Protein AF-A0AA41DK46-F1 (afdb_monomer)

Mean predicted aligned error: 4.2 Å

Foldseek 3Di:
DWWWKWKAWPVRDIDIWTFPFWDADPVGDTFKGWIFDDPVNVVVLVVVCVVVVHNQNGQWIWMWTDDPNDIWIFTWGWDPNVDRIIIIGGPDTDDD

Structure (mmCIF, N/CA/C/O backbone):
data_AF-A0AA41DK46-F1
#
_entry.id   AF-A0AA41DK46-F1
#
loop_
_atom_site.group_PDB
_atom_site.id
_atom_site.type_symbol
_atom_site.label_atom_id
_atom_site.label_alt_id
_a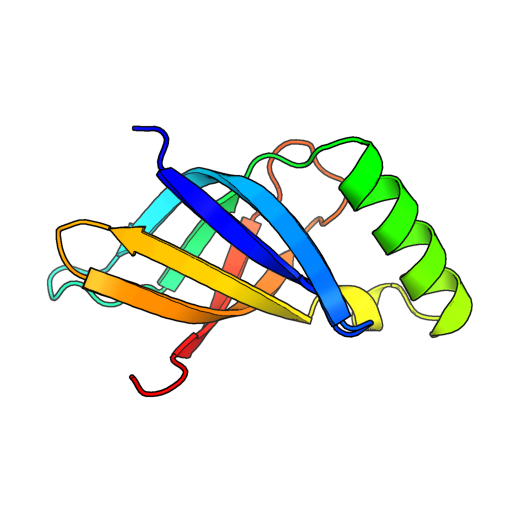tom_site.label_comp_id
_atom_site.label_asym_id
_atom_site.label_entity_id
_atom_site.label_seq_id
_atom_site.pdbx_PDB_ins_code
_atom_site.Cartn_x
_atom_site.Cartn_y
_atom_site.Cartn_z
_atom_site.occupancy
_atom_site.B_iso_or_equiv
_atom_site.auth_seq_id
_atom_site.auth_comp_id
_atom_site.auth_asym_id
_atom_site.auth_atom_id
_atom_site.pdbx_PDB_model_num
ATOM 1 N N . MET A 1 1 ? 14.642 8.593 -8.175 1.00 57.56 1 MET A N 1
ATOM 2 C CA . MET A 1 1 ? 13.579 8.439 -9.184 1.00 57.56 1 MET A CA 1
ATOM 3 C C . MET A 1 1 ? 12.296 8.370 -8.404 1.00 57.56 1 MET A C 1
ATOM 5 O O . MET A 1 1 ? 12.222 7.535 -7.514 1.00 57.56 1 MET A O 1
ATOM 9 N N . ILE A 1 2 ? 11.390 9.292 -8.683 1.00 70.12 2 ILE A N 1
ATOM 10 C CA . ILE A 1 2 ? 10.058 9.328 -8.098 1.00 70.12 2 ILE A CA 1
ATOM 11 C C . ILE A 1 2 ? 9.170 8.461 -8.991 1.00 70.12 2 ILE A C 1
ATOM 13 O O . ILE A 1 2 ? 9.259 8.582 -10.214 1.00 70.12 2 ILE A O 1
ATOM 17 N N . ILE A 1 3 ? 8.419 7.536 -8.400 1.00 85.56 3 ILE A N 1
ATOM 18 C CA . ILE A 1 3 ? 7.441 6.707 -9.111 1.00 85.56 3 ILE A CA 1
ATOM 19 C C . ILE A 1 3 ? 6.099 6.949 -8.436 1.00 85.56 3 ILE A C 1
ATOM 21 O O . ILE A 1 3 ? 5.986 6.751 -7.228 1.00 85.56 3 ILE A O 1
ATOM 25 N N . ASP A 1 4 ? 5.103 7.367 -9.201 1.00 90.62 4 ASP A N 1
ATOM 26 C CA . ASP A 1 4 ? 3.752 7.522 -8.678 1.00 90.62 4 ASP A CA 1
ATOM 27 C C . ASP A 1 4 ? 3.094 6.142 -8.567 1.00 90.62 4 ASP A C 1
ATOM 29 O O . ASP A 1 4 ? 3.228 5.289 -9.451 1.00 90.62 4 ASP A O 1
ATOM 33 N N . GLY A 1 5 ? 2.419 5.904 -7.449 1.00 92.25 5 GLY A N 1
ATOM 34 C CA . GLY A 1 5 ? 1.665 4.687 -7.193 1.00 92.25 5 GLY A CA 1
ATOM 35 C C . GLY A 1 5 ? 0.333 4.983 -6.524 1.00 92.25 5 GLY A C 1
ATOM 36 O O . GLY A 1 5 ? 0.088 6.085 -6.048 1.00 92.25 5 GLY A O 1
ATOM 37 N N . GLU A 1 6 ? -0.526 3.978 -6.447 1.00 95.31 6 GLU A N 1
ATOM 38 C CA . GLU A 1 6 ? -1.798 4.033 -5.739 1.00 95.31 6 GLU A CA 1
ATOM 39 C C . GLU A 1 6 ? -1.784 3.022 -4.593 1.00 95.31 6 GLU A C 1
ATOM 41 O O . GLU A 1 6 ? -1.616 1.827 -4.826 1.00 95.31 6 GLU A O 1
ATOM 46 N N . ILE A 1 7 ? -1.989 3.479 -3.358 1.00 94.44 7 ILE A N 1
ATOM 47 C CA . ILE A 1 7 ? -2.264 2.606 -2.216 1.00 94.44 7 ILE A CA 1
ATOM 48 C C . ILE A 1 7 ? -3.769 2.528 -1.998 1.00 94.44 7 ILE A C 1
ATOM 50 O O . ILE A 1 7 ? -4.451 3.542 -1.876 1.00 94.44 7 ILE A O 1
ATOM 54 N N . THR A 1 8 ? -4.278 1.305 -1.894 1.00 94.69 8 THR A N 1
ATOM 55 C CA . THR A 1 8 ? -5.644 1.014 -1.459 1.00 94.69 8 THR A CA 1
ATOM 56 C C . THR A 1 8 ? -5.614 0.431 -0.045 1.00 94.69 8 THR A C 1
ATOM 58 O O . THR A 1 8 ? -4.996 -0.614 0.192 1.00 94.69 8 THR A O 1
ATOM 61 N N . LEU A 1 9 ? -6.289 1.108 0.886 1.00 92.25 9 LEU A N 1
ATOM 62 C CA . LEU A 1 9 ? -6.477 0.686 2.275 1.00 92.25 9 LEU A CA 1
ATOM 63 C C . LEU A 1 9 ? -7.505 -0.451 2.379 1.00 92.25 9 LEU A C 1
ATOM 65 O O . LEU A 1 9 ? -8.333 -0.635 1.487 1.00 92.25 9 LEU A O 1
ATOM 69 N N . LYS A 1 10 ? -7.525 -1.186 3.500 1.00 87.56 10 LYS A N 1
ATOM 70 C CA . LYS A 1 10 ? -8.551 -2.227 3.747 1.00 87.56 10 LYS A CA 1
ATOM 71 C C . LYS A 1 10 ? -9.979 -1.691 3.784 1.00 87.56 10 LYS A C 1
ATOM 73 O O . LYS A 1 10 ? -10.907 -2.411 3.432 1.00 87.56 10 LYS A O 1
ATOM 78 N N . SER A 1 11 ? -10.144 -0.444 4.203 1.00 86.94 11 SER A N 1
ATOM 79 C CA . SER A 1 11 ? -11.401 0.306 4.169 1.00 86.94 11 SER A CA 1
ATOM 80 C C . SER A 1 11 ? -11.890 0.608 2.745 1.00 86.94 11 SER A C 1
ATOM 82 O O . SER A 1 11 ? -13.034 1.013 2.567 1.00 86.94 11 SER A O 1
ATOM 84 N N . GLY A 1 12 ? -11.049 0.396 1.725 1.00 89.62 12 GLY A N 1
ATOM 85 C CA . GLY A 1 12 ? -11.353 0.653 0.318 1.00 89.62 12 GLY A CA 1
ATOM 86 C C . GLY A 1 12 ? -10.969 2.055 -0.160 1.00 89.62 12 GLY A C 1
ATOM 87 O O . GLY A 1 12 ? -11.073 2.327 -1.355 1.00 89.62 12 GLY A O 1
ATOM 88 N N . PHE A 1 13 ? -10.494 2.934 0.730 1.00 91.00 13 PHE A N 1
ATOM 89 C CA . PHE A 1 13 ? -9.973 4.242 0.332 1.00 91.00 13 PHE A CA 1
ATOM 90 C C . PHE A 1 13 ? -8.689 4.103 -0.486 1.00 91.00 13 PHE A C 1
ATOM 92 O O . PHE A 1 13 ? -7.853 3.235 -0.220 1.00 91.00 13 PHE A O 1
ATOM 99 N N . ARG A 1 14 ? -8.543 4.980 -1.480 1.00 94.12 14 ARG A N 1
ATOM 100 C CA . ARG A 1 14 ? -7.445 4.979 -2.448 1.00 94.12 14 ARG A CA 1
ATOM 101 C C . ARG A 1 14 ? -6.693 6.295 -2.395 1.00 94.12 14 ARG A C 1
ATOM 103 O O . ARG A 1 14 ? -7.319 7.352 -2.389 1.00 94.12 14 ARG A O 1
ATOM 110 N N . TYR A 1 15 ? -5.369 6.214 -2.404 1.00 92.81 15 TYR A N 1
ATOM 111 C CA . TYR A 1 15 ? -4.481 7.365 -2.308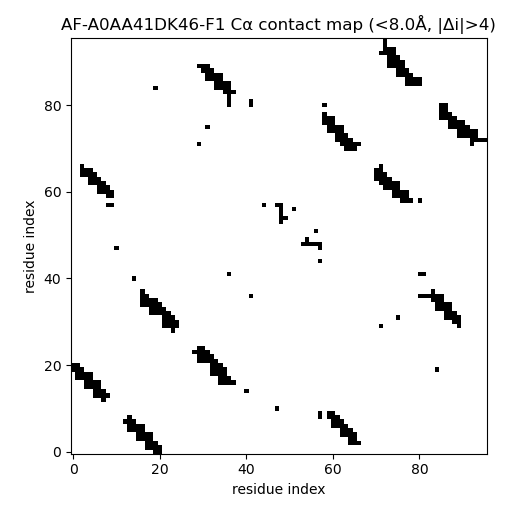 1.00 92.81 15 TYR A CA 1
ATOM 112 C C . TYR A 1 15 ? -3.353 7.254 -3.314 1.00 92.81 15 TYR A C 1
ATOM 114 O O . TYR A 1 15 ? -2.714 6.210 -3.423 1.00 92.81 15 TYR A O 1
ATOM 122 N N . GLN A 1 16 ? -3.094 8.353 -4.013 1.00 92.50 16 GLN A N 1
ATOM 123 C CA . GLN A 1 16 ? -1.872 8.497 -4.790 1.00 92.50 16 GLN A CA 1
ATOM 124 C C . GLN A 1 16 ? -0.706 8.709 -3.825 1.00 92.50 16 GLN A C 1
ATOM 126 O O . GLN A 1 16 ? -0.820 9.487 -2.880 1.00 92.50 16 GLN A O 1
ATOM 131 N N . VAL A 1 17 ? 0.390 7.991 -4.041 1.00 91.94 17 VAL A N 1
ATOM 132 C CA . VAL A 1 17 ? 1.587 8.046 -3.204 1.00 91.94 17 VAL A CA 1
ATOM 133 C C . VAL A 1 17 ? 2.841 8.126 -4.052 1.00 91.94 17 VAL A C 1
ATOM 135 O O . VAL A 1 17 ? 2.932 7.560 -5.141 1.00 91.94 17 VAL A O 1
ATOM 138 N N . GLU A 1 18 ? 3.849 8.786 -3.498 1.00 93.25 18 GLU A N 1
ATOM 139 C CA . GLU A 1 18 ? 5.149 8.934 -4.131 1.00 93.25 18 GLU A CA 1
ATOM 140 C C . GLU A 1 18 ? 6.108 7.843 -3.634 1.00 93.25 18 GLU A C 1
ATOM 142 O O . GLU A 1 18 ? 6.519 7.836 -2.473 1.00 93.25 18 GLU A O 1
ATOM 147 N N . LEU A 1 19 ? 6.512 6.905 -4.488 1.00 92.94 19 LEU A N 1
ATOM 148 C CA . LEU A 1 19 ? 7.513 5.898 -4.136 1.00 92.94 19 LEU A CA 1
ATOM 149 C C . LEU A 1 19 ? 8.917 6.510 -4.163 1.00 92.94 19 LEU A C 1
ATOM 151 O O . LEU A 1 19 ? 9.491 6.789 -5.215 1.00 92.94 19 LEU A O 1
ATOM 155 N N . HIS A 1 20 ? 9.509 6.632 -2.978 1.00 91.62 20 HIS A N 1
ATOM 156 C CA . HIS A 1 20 ? 10.882 7.097 -2.781 1.00 91.62 20 HIS A CA 1
ATOM 157 C C . HIS A 1 20 ? 11.927 6.033 -3.123 1.00 91.62 20 HIS A C 1
ATOM 159 O O . HIS A 1 20 ? 13.046 6.341 -3.541 1.00 91.62 20 HIS A O 1
ATOM 165 N N . SER A 1 21 ? 11.601 4.763 -2.887 1.00 91.81 21 SER A N 1
ATOM 166 C CA . SER A 1 21 ? 12.491 3.655 -3.220 1.00 91.81 21 SER A CA 1
ATOM 167 C C . SER A 1 21 ? 11.707 2.386 -3.493 1.00 91.81 21 SER A C 1
ATOM 169 O O . SER A 1 21 ? 10.713 2.109 -2.826 1.00 91.81 21 SER A O 1
ATOM 171 N N . VAL A 1 22 ? 12.213 1.591 -4.428 1.00 92.00 22 VAL A N 1
ATOM 172 C CA . VAL A 1 22 ? 11.680 0.280 -4.790 1.00 92.00 22 VAL A CA 1
ATOM 173 C C . VAL A 1 22 ? 12.824 -0.725 -4.695 1.00 92.00 22 VAL A C 1
ATOM 175 O O . VAL A 1 22 ? 13.928 -0.468 -5.176 1.00 92.00 22 VAL A O 1
ATOM 178 N N . ARG A 1 23 ? 12.584 -1.853 -4.028 1.00 92.56 23 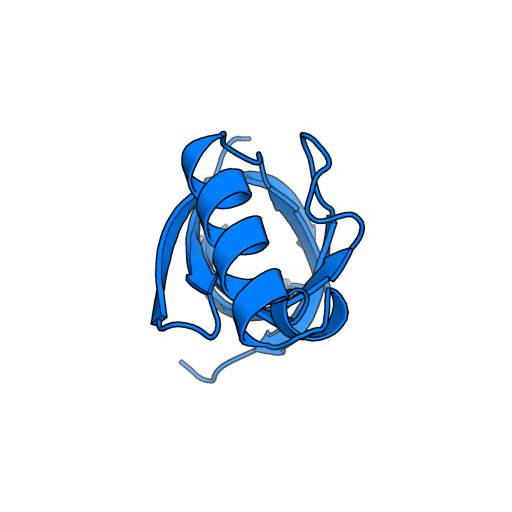ARG A N 1
ATOM 179 C CA . ARG A 1 23 ? 13.547 -2.944 -3.864 1.00 92.56 23 ARG A CA 1
ATOM 180 C C . ARG A 1 23 ? 13.143 -4.088 -4.777 1.00 92.56 23 ARG A C 1
ATOM 182 O O . ARG A 1 23 ? 12.177 -4.791 -4.484 1.00 92.56 23 ARG A O 1
ATOM 189 N N . THR A 1 24 ? 13.903 -4.272 -5.850 1.00 90.19 24 THR A N 1
ATOM 190 C CA . THR A 1 24 ? 13.766 -5.416 -6.755 1.00 90.19 24 THR A CA 1
ATOM 191 C C . THR A 1 24 ? 14.982 -6.330 -6.666 1.00 90.19 24 THR A C 1
ATOM 193 O O . THR A 1 24 ? 16.084 -5.865 -6.371 1.00 90.19 24 THR A O 1
ATOM 196 N N . ASP A 1 25 ? 14.803 -7.619 -6.943 1.00 88.00 25 ASP A N 1
ATOM 197 C CA . ASP A 1 25 ? 15.931 -8.533 -7.152 1.00 88.00 25 ASP A CA 1
ATOM 198 C C . ASP A 1 25 ? 16.513 -8.417 -8.578 1.00 88.00 25 ASP A C 1
ATOM 200 O O . ASP A 1 25 ? 16.079 -7.593 -9.390 1.00 88.00 25 ASP A O 1
ATOM 204 N N . SER A 1 26 ? 17.538 -9.221 -8.878 1.00 84.06 26 SER A N 1
ATOM 205 C CA . SER A 1 26 ? 18.240 -9.224 -10.170 1.00 84.06 26 SER A CA 1
ATOM 206 C C . SER A 1 26 ? 17.390 -9.705 -11.347 1.00 84.06 26 SER A C 1
ATOM 208 O O . SER A 1 26 ? 17.763 -9.451 -12.491 1.00 84.06 26 SER A O 1
ATOM 210 N N . ILE A 1 27 ? 16.269 -10.378 -11.081 1.00 84.75 27 ILE A N 1
ATOM 211 C CA . ILE A 1 27 ? 15.332 -10.881 -12.093 1.00 84.75 27 ILE A CA 1
ATOM 212 C C . ILE A 1 27 ? 14.059 -10.026 -12.186 1.00 84.75 27 ILE A C 1
ATOM 214 O O . ILE A 1 27 ? 13.206 -10.300 -13.023 1.00 84.75 27 ILE A O 1
ATOM 218 N N . GLY A 1 28 ? 13.963 -8.952 -11.393 1.00 81.56 28 GLY A N 1
ATOM 219 C CA . GLY A 1 28 ? 12.915 -7.938 -11.493 1.00 81.56 28 GLY A CA 1
ATOM 220 C C . GLY A 1 28 ? 11.722 -8.131 -10.557 1.00 81.56 28 GLY A C 1
ATOM 221 O O . GLY A 1 28 ? 10.771 -7.359 -10.660 1.00 81.56 28 GLY A O 1
ATOM 222 N N . ASN A 1 29 ? 11.756 -9.088 -9.623 1.00 86.19 29 ASN A N 1
ATOM 223 C CA . ASN A 1 29 ? 10.657 -9.246 -8.669 1.00 86.19 29 ASN A CA 1
ATOM 224 C C . ASN A 1 29 ? 10.692 -8.149 -7.611 1.00 86.19 29 ASN A C 1
ATOM 226 O O . ASN A 1 29 ? 11.755 -7.806 -7.086 1.00 86.19 29 ASN A O 1
ATOM 230 N N . LEU A 1 30 ? 9.514 -7.650 -7.250 1.00 89.31 30 LEU A N 1
ATOM 231 C CA . LEU A 1 30 ? 9.340 -6.657 -6.204 1.00 89.31 30 LEU A CA 1
ATOM 232 C C . LEU A 1 30 ? 9.349 -7.305 -4.813 1.00 89.31 30 LEU A C 1
ATOM 234 O O . LEU A 1 30 ? 8.554 -8.195 -4.530 1.00 89.31 30 LEU A O 1
ATOM 238 N N . HIS A 1 31 ? 10.201 -6.800 -3.919 1.00 92.56 31 HIS A N 1
ATOM 239 C CA . HIS A 1 31 ? 10.286 -7.251 -2.522 1.00 92.56 31 HIS A CA 1
ATOM 240 C C . HIS A 1 31 ? 9.771 -6.210 -1.526 1.00 92.56 31 HIS A C 1
ATOM 242 O O . HIS A 1 31 ? 9.391 -6.545 -0.403 1.00 92.56 31 HIS A O 1
ATOM 248 N N . GLY A 1 32 ? 9.755 -4.935 -1.910 1.00 94.19 32 GLY A N 1
ATOM 249 C CA . GLY A 1 32 ? 9.294 -3.863 -1.041 1.00 94.19 32 GLY A CA 1
ATOM 250 C C . GLY A 1 32 ? 9.781 -2.495 -1.481 1.00 94.19 32 GLY A C 1
ATOM 251 O O . GLY A 1 32 ? 10.267 -2.318 -2.596 1.00 94.19 32 GLY A O 1
ATOM 252 N N . GLY A 1 33 ? 9.707 -1.530 -0.577 1.00 94.56 33 GLY A N 1
ATOM 253 C CA . GLY A 1 33 ? 10.095 -0.164 -0.881 1.00 94.56 33 GLY A CA 1
ATOM 254 C C . GLY A 1 33 ? 9.790 0.801 0.249 1.00 94.56 33 GLY A C 1
ATOM 255 O O . GLY A 1 33 ? 9.581 0.398 1.395 1.00 94.56 33 GLY A O 1
ATOM 256 N N . LYS A 1 34 ? 9.794 2.084 -0.091 1.00 95.12 34 LYS A N 1
ATOM 257 C CA . LYS A 1 34 ? 9.323 3.173 0.762 1.00 95.12 34 LYS A CA 1
ATOM 258 C C . LYS A 1 34 ? 8.491 4.121 -0.078 1.00 95.12 34 LYS A C 1
ATOM 260 O O . LYS A 1 34 ? 8.895 4.423 -1.201 1.00 95.12 34 LYS A O 1
ATOM 265 N N . PHE A 1 35 ? 7.393 4.597 0.482 1.00 93.69 35 PHE A N 1
ATOM 266 C CA . PHE A 1 35 ? 6.566 5.636 -0.120 1.00 93.69 35 PHE A CA 1
ATOM 267 C C . PHE A 1 35 ? 6.494 6.837 0.813 1.00 93.69 35 PHE A C 1
ATOM 269 O O . PHE A 1 35 ? 6.763 6.702 2.004 1.00 93.69 35 PHE A O 1
ATOM 276 N N . LYS A 1 36 ? 6.200 8.005 0.256 1.00 92.25 36 LYS A N 1
ATOM 277 C CA . LYS A 1 36 ? 5.941 9.224 1.003 1.00 92.25 36 LYS A CA 1
ATOM 278 C C . LYS A 1 36 ? 4.545 9.164 1.592 1.00 92.25 36 LYS A C 1
ATOM 280 O O . LYS A 1 36 ? 3.591 8.787 0.917 1.00 92.25 36 LYS A O 1
ATOM 285 N N . ASN A 1 37 ? 4.469 9.525 2.855 1.00 85.81 37 ASN A N 1
ATOM 286 C CA . ASN A 1 37 ? 3.243 9.539 3.608 1.00 85.81 37 ASN A CA 1
ATOM 287 C C . ASN A 1 37 ? 2.694 10.960 3.708 1.00 85.81 37 ASN A C 1
ATOM 289 O O . ASN A 1 37 ? 3.369 11.850 4.226 1.00 85.81 37 ASN A O 1
ATOM 293 N N . ASP A 1 38 ? 1.470 11.152 3.235 1.00 85.50 38 ASP A N 1
ATOM 294 C CA . ASP A 1 38 ? 0.823 12.458 3.207 1.00 85.50 38 ASP A CA 1
ATOM 295 C C . ASP A 1 38 ? -0.183 12.589 4.362 1.00 85.50 38 ASP A C 1
ATOM 2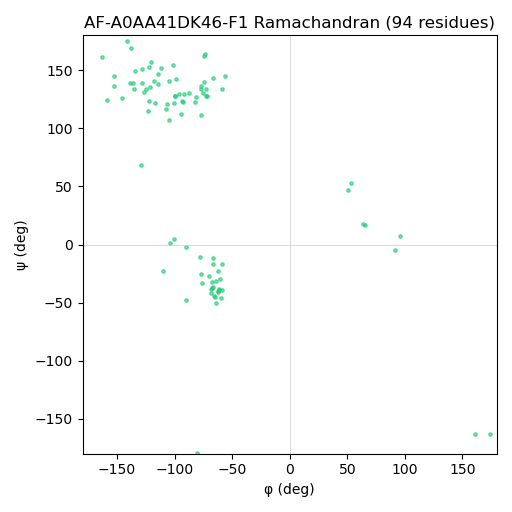97 O O . ASP A 1 38 ? -0.722 11.601 4.864 1.00 85.50 38 ASP A O 1
ATOM 301 N N . THR A 1 39 ? -0.463 13.821 4.793 1.00 83.75 39 THR A N 1
ATOM 302 C CA . THR A 1 39 ? -1.299 14.092 5.978 1.00 83.75 39 THR A CA 1
ATOM 303 C C . THR A 1 39 ? -2.709 13.504 5.867 1.00 83.75 39 THR A C 1
ATOM 305 O O . THR A 1 39 ? -3.218 12.951 6.841 1.00 83.75 39 THR A O 1
ATOM 308 N N . ASP A 1 40 ? -3.322 13.554 4.682 1.00 86.50 40 ASP A N 1
ATOM 309 C CA . ASP A 1 40 ? -4.669 13.010 4.459 1.00 86.50 40 ASP A CA 1
ATOM 310 C C . ASP A 1 40 ? -4.698 11.478 4.584 1.00 86.50 40 ASP A C 1
ATOM 312 O O . ASP A 1 40 ? -5.643 10.907 5.132 1.00 86.50 40 ASP A O 1
ATOM 316 N N . PHE A 1 41 ? -3.636 10.807 4.128 1.00 87.38 41 PHE A N 1
ATOM 317 C CA . PHE A 1 41 ? -3.474 9.362 4.275 1.00 87.38 41 PHE A CA 1
ATOM 318 C C . PHE A 1 41 ? -3.312 8.979 5.750 1.00 87.38 41 PHE A C 1
ATOM 320 O O . PHE A 1 41 ? -3.974 8.055 6.223 1.00 87.38 41 PHE A O 1
ATOM 327 N N . GLN A 1 42 ? -2.500 9.724 6.506 1.00 87.75 42 GLN A N 1
ATOM 328 C CA . GLN A 1 42 ? -2.331 9.506 7.947 1.00 87.75 42 GLN A CA 1
ATOM 329 C C . GLN A 1 42 ? -3.647 9.662 8.716 1.00 87.75 42 GLN A C 1
ATOM 331 O O . GLN A 1 42 ? -3.993 8.791 9.514 1.00 87.75 42 GLN A O 1
ATOM 336 N N . ALA A 1 43 ? -4.414 10.721 8.443 1.00 90.00 43 ALA A N 1
ATOM 337 C CA . ALA A 1 43 ? -5.692 10.964 9.111 1.00 90.00 43 ALA A CA 1
ATOM 338 C C . ALA A 1 43 ? -6.711 9.833 8.863 1.00 90.00 43 ALA A C 1
ATOM 340 O O . ALA A 1 43 ? -7.446 9.429 9.775 1.00 90.00 43 ALA A O 1
ATOM 341 N N . GLN A 1 44 ? -6.737 9.276 7.647 1.00 91.31 44 GLN A N 1
ATOM 342 C CA . GLN A 1 44 ? -7.595 8.131 7.345 1.00 91.31 44 GLN A CA 1
ATOM 343 C C . GLN A 1 44 ? -7.132 6.866 8.071 1.00 91.31 44 GLN A C 1
ATOM 345 O O . GLN A 1 44 ? -7.957 6.147 8.631 1.00 91.31 44 GLN A O 1
ATOM 350 N N . LEU A 1 45 ? -5.824 6.612 8.128 1.00 90.50 45 LEU A N 1
ATOM 351 C CA . LEU A 1 45 ? -5.277 5.468 8.857 1.00 90.50 45 LEU A CA 1
ATOM 352 C C . LEU A 1 45 ? -5.592 5.504 10.350 1.00 90.50 45 LEU A C 1
ATOM 354 O O . LEU A 1 45 ? -5.892 4.467 10.938 1.00 90.50 45 LEU A O 1
ATOM 358 N N . GLU A 1 46 ? -5.541 6.683 10.967 1.00 90.62 46 GLU A N 1
ATOM 359 C CA . GLU A 1 46 ? -5.951 6.861 12.361 1.00 90.62 46 GLU A CA 1
ATOM 360 C C . GLU A 1 46 ? -7.432 6.531 12.566 1.00 90.62 46 GLU A C 1
ATOM 362 O O . GLU A 1 46 ? -7.795 5.871 13.544 1.00 90.62 46 GLU A O 1
ATOM 367 N N . THR A 1 47 ? -8.283 6.938 11.621 1.00 91.12 47 THR A N 1
ATOM 368 C CA . THR A 1 47 ? -9.715 6.617 11.642 1.00 91.12 47 THR A CA 1
ATOM 369 C C . THR A 1 47 ? -9.942 5.113 11.507 1.00 91.12 47 THR A C 1
ATOM 371 O O . THR A 1 47 ? -10.596 4.522 12.364 1.00 91.12 47 THR A O 1
ATOM 374 N N . ASP A 1 48 ? -9.325 4.473 10.514 1.00 89.50 48 ASP A N 1
ATOM 375 C CA . ASP A 1 48 ? -9.455 3.035 10.267 1.00 89.50 48 ASP A CA 1
ATOM 376 C C . ASP A 1 48 ? -8.933 2.198 11.445 1.00 89.50 48 ASP A C 1
ATOM 378 O O . ASP A 1 48 ? -9.536 1.193 11.827 1.00 89.50 48 ASP A O 1
ATOM 382 N N . ALA A 1 49 ? -7.815 2.602 12.054 1.00 88.94 49 ALA A N 1
ATOM 383 C CA . ALA A 1 49 ? -7.244 1.901 13.199 1.00 88.94 49 ALA A CA 1
ATOM 384 C C . ALA A 1 49 ? -8.131 2.001 14.442 1.00 88.94 49 ALA A C 1
ATOM 386 O O . ALA A 1 49 ? -8.239 1.027 15.196 1.00 88.94 49 ALA A O 1
ATOM 387 N N . ARG A 1 50 ? -8.771 3.158 14.650 1.00 90.38 50 ARG A N 1
ATOM 388 C CA . ARG A 1 50 ? -9.759 3.357 15.713 1.00 90.38 50 ARG A CA 1
ATOM 389 C C . ARG A 1 50 ? -10.985 2.475 15.486 1.00 90.38 50 ARG A C 1
ATOM 391 O O . ARG A 1 50 ? -11.408 1.806 16.426 1.00 90.38 50 ARG A O 1
ATOM 398 N N . ASP A 1 51 ? -11.500 2.427 14.262 1.00 89.81 51 ASP A N 1
ATOM 399 C CA . ASP A 1 51 ? -12.699 1.655 13.918 1.00 89.81 51 ASP A CA 1
ATOM 400 C C . ASP A 1 51 ? -12.448 0.140 13.995 1.00 89.81 51 ASP A C 1
ATOM 402 O O . ASP A 1 51 ? -13.283 -0.614 14.496 1.00 89.81 51 ASP A O 1
ATOM 406 N N . ALA A 1 52 ? -11.262 -0.314 13.584 1.00 86.31 52 ALA A N 1
ATOM 407 C CA . ALA A 1 52 ? -10.835 -1.707 13.714 1.00 86.31 52 ALA A CA 1
ATOM 408 C C . ALA A 1 52 ? -10.381 -2.085 15.139 1.00 86.31 52 ALA A C 1
ATOM 410 O O . ALA A 1 52 ? -10.131 -3.261 15.417 1.00 86.31 52 ALA A O 1
ATOM 411 N N . GLY A 1 53 ? -10.208 -1.106 16.034 1.00 86.44 53 GLY A N 1
ATOM 412 C CA . GLY A 1 53 ? -9.676 -1.305 17.385 1.00 86.44 53 GLY A CA 1
ATOM 413 C C . GLY A 1 53 ? -8.228 -1.813 17.424 1.00 86.44 53 GLY A C 1
ATOM 414 O O . GLY A 1 53 ? -7.792 -2.359 18.439 1.00 86.44 53 GLY A O 1
ATOM 415 N N . SER A 1 54 ? -7.474 -1.696 16.324 1.00 84.12 54 SER A N 1
ATOM 416 C CA . SER A 1 54 ? -6.105 -2.207 16.235 1.00 84.12 54 SER A CA 1
ATOM 417 C C . SER A 1 54 ? -5.279 -1.540 15.139 1.00 84.12 54 SER A C 1
ATOM 419 O O . SER A 1 54 ? -5.581 -1.653 13.954 1.00 84.12 54 SER A O 1
ATOM 421 N N . TRP A 1 55 ? -4.126 -0.984 15.518 1.00 80.94 55 TRP A N 1
ATOM 422 C CA . TRP A 1 55 ? -3.121 -0.468 14.579 1.00 80.94 55 TRP A CA 1
ATOM 423 C C . TRP A 1 55 ? -2.539 -1.539 13.651 1.00 80.94 55 TRP A C 1
ATOM 425 O O . TRP A 1 55 ? -2.043 -1.226 12.576 1.00 80.94 55 TRP A O 1
ATOM 435 N N . LYS A 1 56 ? -2.601 -2.819 14.034 1.00 82.19 56 LYS A N 1
ATOM 436 C CA . LYS A 1 56 ? -2.154 -3.912 13.159 1.00 82.19 56 LYS A CA 1
ATOM 437 C C . LYS A 1 56 ? -3.097 -4.111 11.976 1.00 82.19 56 LYS A C 1
ATOM 439 O O . LYS A 1 56 ? -2.658 -4.566 10.926 1.00 82.19 56 LYS A O 1
ATOM 444 N N . ALA A 1 57 ? -4.375 -3.757 12.130 1.00 79.50 57 ALA A N 1
ATOM 445 C CA . ALA A 1 57 ? -5.367 -3.941 11.079 1.00 79.50 57 ALA A CA 1
ATOM 446 C C . ALA A 1 57 ? -5.052 -3.097 9.836 1.00 79.50 57 ALA A C 1
ATOM 448 O O . ALA A 1 57 ? -5.318 -3.551 8.726 1.00 79.50 57 ALA A O 1
ATOM 449 N N . ILE A 1 58 ? -4.425 -1.931 10.023 1.00 87.25 58 ILE A N 1
ATOM 450 C CA . ILE A 1 58 ? -4.094 -0.980 8.955 1.00 87.25 58 ILE A CA 1
ATOM 451 C C . ILE A 1 58 ? -2.716 -1.212 8.315 1.00 87.25 58 ILE A C 1
ATOM 453 O O . ILE A 1 58 ? -2.347 -0.485 7.405 1.00 87.25 58 ILE A O 1
ATOM 457 N N . GLN A 1 59 ? -1.926 -2.189 8.778 1.00 92.19 59 GLN A N 1
ATOM 458 C CA . GLN A 1 59 ? -0.587 -2.437 8.219 1.00 92.19 59 GLN A CA 1
ATOM 459 C C . GLN A 1 59 ? -0.632 -3.174 6.882 1.00 92.19 59 GLN A C 1
ATOM 461 O O . GLN A 1 59 ? 0.301 -3.078 6.093 1.00 92.19 59 GLN A O 1
ATOM 466 N N . GLU A 1 60 ? -1.691 -3.933 6.629 1.00 93.75 60 GLU A N 1
ATOM 467 C CA . GLU A 1 60 ? -1.870 -4.665 5.380 1.00 93.75 60 GLU A CA 1
ATOM 468 C C . GLU A 1 60 ? -2.680 -3.821 4.400 1.00 93.75 60 GLU A C 1
ATOM 470 O O . GLU A 1 60 ? -3.800 -3.412 4.706 1.00 93.75 60 GLU A O 1
ATOM 475 N N . MET A 1 61 ? -2.118 -3.579 3.222 1.00 94.44 61 MET A N 1
ATOM 476 C CA . MET A 1 61 ? -2.700 -2.738 2.174 1.00 94.44 61 MET A CA 1
ATOM 477 C C . MET A 1 61 ? -2.429 -3.360 0.806 1.00 94.44 61 MET A C 1
ATOM 479 O O . MET A 1 61 ? -1.687 -4.336 0.703 1.00 94.44 61 MET A O 1
ATOM 483 N N . SER A 1 62 ? -2.973 -2.769 -0.254 1.00 95.19 62 SER A N 1
ATOM 484 C CA . SER A 1 62 ? -2.508 -3.039 -1.620 1.00 95.19 62 SER A CA 1
ATOM 485 C C . SER A 1 62 ? -1.879 -1.807 -2.238 1.00 95.19 62 SER A C 1
ATOM 487 O O . SER A 1 62 ? -2.319 -0.697 -1.955 1.00 95.19 62 SER A O 1
ATOM 489 N N . ILE A 1 63 ? -0.869 -2.008 -3.077 1.00 94.75 63 ILE A N 1
ATOM 490 C CA . ILE A 1 63 ? -0.219 -0.952 -3.845 1.00 94.75 63 ILE A CA 1
ATOM 491 C C . ILE A 1 63 ? -0.160 -1.331 -5.321 1.00 94.75 63 ILE A C 1
ATOM 493 O O . ILE A 1 63 ? 0.162 -2.473 -5.653 1.00 94.75 63 ILE A O 1
ATOM 497 N N . GLN A 1 64 ? -0.419 -0.353 -6.182 1.00 95.12 64 GLN A N 1
ATOM 498 C CA . GLN A 1 64 ? -0.279 -0.470 -7.624 1.00 95.12 64 GLN A CA 1
ATOM 499 C C . GLN A 1 64 ? 0.645 0.622 -8.169 1.00 95.12 64 GLN A C 1
ATOM 501 O O . GLN A 1 64 ? 0.498 1.780 -7.795 1.00 95.12 64 GLN A O 1
ATOM 506 N N . PHE A 1 65 ? 1.600 0.283 -9.036 1.00 94.00 65 PHE A N 1
ATOM 507 C CA . PHE A 1 65 ? 2.473 1.266 -9.695 1.00 94.00 65 PHE A CA 1
ATOM 508 C C . PHE A 1 65 ? 3.181 0.684 -10.922 1.00 94.00 65 PHE A C 1
ATOM 510 O O . PHE A 1 65 ? 3.345 -0.533 -11.038 1.00 94.00 65 PHE A O 1
ATOM 517 N N . ASP A 1 66 ? 3.672 1.561 -11.799 1.00 91.31 66 ASP A N 1
ATOM 518 C CA . ASP A 1 66 ? 4.464 1.179 -12.968 1.00 91.31 66 ASP A CA 1
ATOM 519 C C . ASP A 1 66 ? 5.966 1.372 -12.720 1.00 91.31 66 ASP A C 1
ATOM 521 O O . ASP A 1 66 ? 6.435 2.446 -12.343 1.00 91.31 66 ASP A O 1
ATOM 525 N N . TYR A 1 67 ? 6.765 0.333 -12.971 1.00 88.25 67 TYR A N 1
ATOM 526 C CA . TYR A 1 67 ? 8.219 0.400 -12.857 1.00 88.25 67 TYR A CA 1
ATOM 527 C C . TYR A 1 67 ? 8.920 -0.467 -13.905 1.00 88.25 67 TYR A C 1
ATOM 529 O O . TYR A 1 67 ? 8.680 -1.667 -14.021 1.00 88.25 67 TYR A O 1
ATOM 537 N N . ARG A 1 68 ? 9.838 0.147 -14.666 1.00 85.12 68 ARG A N 1
ATOM 538 C CA . ARG A 1 68 ? 10.626 -0.515 -15.729 1.00 85.12 68 ARG A CA 1
ATOM 539 C C . ARG A 1 68 ? 9.759 -1.305 -16.725 1.00 85.12 68 ARG A C 1
ATOM 541 O O . ARG A 1 68 ? 10.090 -2.436 -17.065 1.00 85.12 68 ARG A O 1
ATOM 548 N N . SER A 1 69 ? 8.672 -0.692 -17.196 1.00 85.19 69 SER A N 1
ATOM 549 C CA . SER A 1 69 ? 7.699 -1.292 -18.129 1.00 85.19 69 SER A CA 1
ATOM 550 C C . SER A 1 69 ? 6.904 -2.479 -17.567 1.00 85.19 69 SER A C 1
ATOM 552 O O . SER A 1 69 ? 6.308 -3.221 -18.340 1.00 85.19 69 SER A O 1
ATOM 554 N N . ASN A 1 70 ? 6.891 -2.661 -16.244 1.00 84.75 70 ASN A N 1
ATOM 555 C CA . ASN A 1 70 ? 6.031 -3.624 -15.562 1.00 84.75 70 ASN A CA 1
ATOM 556 C C . ASN A 1 70 ? 5.037 -2.876 -14.680 1.00 84.75 70 ASN A C 1
ATOM 558 O O . ASN A 1 70 ? 5.428 -1.944 -13.977 1.00 84.75 70 ASN A O 1
ATOM 562 N N . THR A 1 71 ? 3.790 -3.331 -14.679 1.00 91.00 71 THR A N 1
ATOM 563 C CA . THR A 1 71 ? 2.785 -2.907 -13.708 1.00 91.00 71 THR A CA 1
ATOM 564 C C . THR A 1 71 ? 2.814 -3.882 -12.542 1.00 91.00 71 THR A C 1
ATOM 566 O O . THR A 1 71 ? 2.655 -5.089 -12.724 1.00 91.00 71 THR A O 1
ATOM 569 N N . PHE A 1 72 ? 3.041 -3.362 -11.343 1.00 91.44 72 PHE A N 1
ATOM 570 C CA . PHE A 1 72 ? 2.961 -4.127 -10.108 1.00 91.44 72 PHE A CA 1
ATOM 571 C C . PHE A 1 72 ? 1.611 -3.854 -9.460 1.00 91.44 72 PHE A C 1
ATOM 573 O O . PHE A 1 72 ? 1.281 -2.695 -9.248 1.00 91.44 72 PHE A O 1
ATOM 580 N N . ASP A 1 73 ? 0.871 -4.906 -9.117 1.00 94.56 73 ASP A N 1
ATOM 581 C CA . ASP A 1 73 ? -0.271 -4.867 -8.200 1.00 94.56 73 ASP A CA 1
ATOM 582 C C . ASP A 1 73 ? 0.022 -5.871 -7.081 1.00 94.56 73 ASP A C 1
ATOM 584 O O . ASP A 1 73 ? 0.242 -7.058 -7.332 1.00 94.56 73 ASP A O 1
ATOM 588 N N . CYS A 1 74 ? 0.185 -5.389 -5.854 1.00 94.31 74 CYS A N 1
ATOM 589 C CA . CYS A 1 74 ? 0.734 -6.173 -4.754 1.00 94.31 74 CYS A CA 1
ATOM 590 C C . CYS A 1 74 ? -0.020 -5.932 -3.454 1.00 94.31 74 CYS A C 1
ATOM 592 O O . CYS A 1 74 ? -0.267 -4.791 -3.073 1.00 94.31 74 CYS A O 1
ATOM 594 N N . ASP A 1 75 ? -0.262 -7.005 -2.707 1.00 95.19 75 ASP A N 1
ATOM 595 C CA . ASP A 1 75 ? -0.537 -6.927 -1.27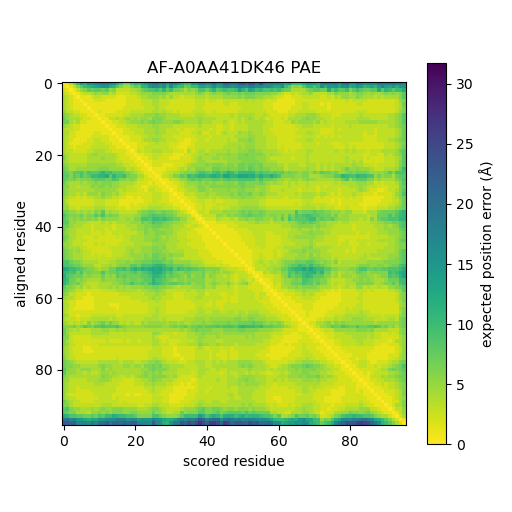8 1.00 95.19 75 ASP A CA 1
ATOM 596 C C . ASP A 1 75 ? 0.771 -6.647 -0.539 1.00 95.19 75 ASP A C 1
ATOM 598 O O . ASP A 1 75 ? 1.784 -7.327 -0.751 1.00 95.19 75 ASP A O 1
ATOM 602 N N . ILE A 1 76 ? 0.752 -5.658 0.345 1.00 95.50 76 ILE A N 1
ATOM 603 C CA . ILE A 1 76 ? 1.918 -5.185 1.080 1.00 95.50 76 ILE A CA 1
ATOM 604 C C . ILE A 1 76 ? 1.660 -5.132 2.580 1.00 95.50 76 ILE A C 1
ATOM 606 O O . ILE A 1 76 ? 0.543 -4.901 3.036 1.00 95.50 76 ILE A O 1
ATOM 610 N N . LEU A 1 77 ? 2.735 -5.311 3.345 1.00 95.56 77 LEU A N 1
ATOM 611 C CA . LEU A 1 77 ? 2.784 -5.045 4.774 1.00 95.56 77 LEU A CA 1
ATOM 612 C C . LEU A 1 77 ? 3.619 -3.790 5.015 1.00 95.56 77 LEU A C 1
ATOM 614 O O . LEU A 1 77 ? 4.822 -3.786 4.738 1.00 95.56 77 LEU A O 1
ATOM 618 N N . VAL A 1 78 ? 2.994 -2.753 5.555 1.00 94.50 78 VAL A N 1
ATOM 619 C CA . VAL A 1 78 ? 3.621 -1.477 5.884 1.00 94.50 78 VAL A CA 1
ATOM 620 C C . VAL A 1 78 ? 4.114 -1.484 7.330 1.00 94.50 78 VAL A C 1
ATOM 622 O O . VAL A 1 78 ? 3.390 -1.814 8.269 1.00 94.50 78 VAL A O 1
ATOM 625 N N . GLN A 1 79 ? 5.376 -1.110 7.505 1.00 91.81 79 GLN A N 1
ATOM 626 C CA . GLN A 1 79 ? 6.039 -0.920 8.788 1.00 91.81 79 GLN A CA 1
ATOM 627 C C . GLN A 1 79 ? 6.192 0.576 9.060 1.00 91.81 79 GLN A C 1
ATOM 629 O O . GLN A 1 79 ? 6.507 1.341 8.146 1.00 91.81 79 GLN A O 1
ATOM 634 N N . ASP A 1 80 ? 5.987 0.965 10.319 1.00 89.00 80 ASP A N 1
ATOM 635 C CA . ASP A 1 80 ? 6.066 2.355 10.783 1.00 89.00 80 ASP A CA 1
ATOM 636 C C . ASP A 1 80 ? 5.176 3.299 9.955 1.00 89.00 80 ASP A C 1
ATOM 638 O O . ASP A 1 80 ? 5.629 4.311 9.429 1.00 89.00 80 ASP A O 1
ATOM 642 N N . VAL A 1 81 ? 3.892 2.940 9.827 1.00 86.62 81 VAL A N 1
ATOM 6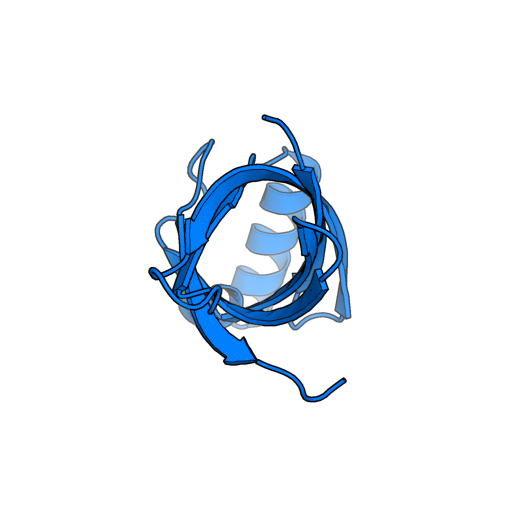43 C CA . VAL A 1 81 ? 2.914 3.561 8.910 1.00 86.62 81 VAL A CA 1
ATOM 644 C C . VAL A 1 81 ? 2.691 5.069 9.12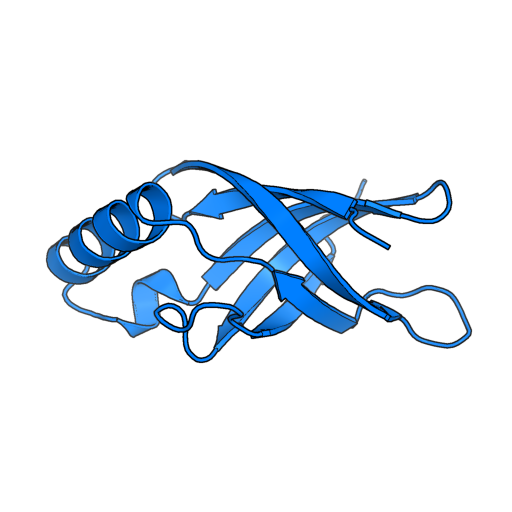0 1.00 86.62 81 VAL A C 1
ATOM 646 O O . VAL A 1 81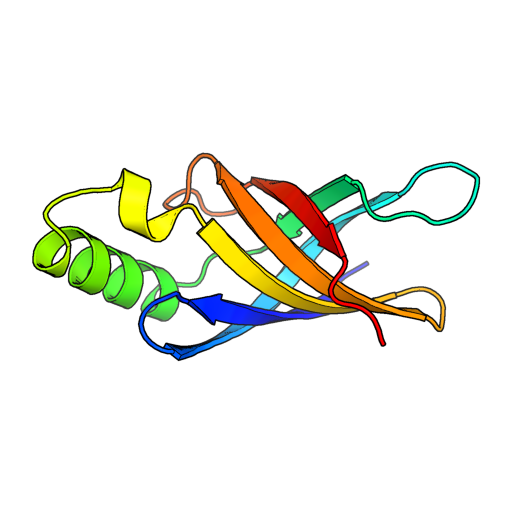 ? 2.175 5.720 8.225 1.00 86.62 81 VAL A O 1
ATOM 649 N N . PHE A 1 82 ? 3.096 5.635 10.262 1.00 87.25 82 PHE A N 1
ATOM 650 C CA . PHE A 1 82 ? 2.993 7.072 10.576 1.00 87.25 82 PHE A CA 1
ATOM 651 C C . PHE A 1 82 ? 4.306 7.841 10.397 1.00 87.25 82 PHE A C 1
ATOM 653 O O . PHE A 1 82 ? 4.392 9.015 10.739 1.00 87.25 82 PHE A O 1
ATOM 660 N N . ASN A 1 83 ? 5.352 7.187 9.896 1.00 90.44 83 ASN A N 1
ATOM 661 C CA . ASN A 1 83 ? 6.590 7.863 9.529 1.00 90.44 83 ASN A CA 1
ATOM 662 C C . ASN A 1 83 ? 6.385 8.659 8.226 1.00 90.44 83 ASN A C 1
ATOM 664 O O . ASN A 1 83 ? 5.440 8.382 7.488 1.00 90.44 83 ASN A O 1
ATOM 668 N N . ASP A 1 84 ? 7.282 9.590 7.903 1.00 88.44 84 ASP A N 1
ATOM 669 C CA . ASP A 1 84 ? 7.226 10.345 6.637 1.00 88.44 84 ASP A CA 1
ATOM 670 C C . ASP A 1 84 ? 7.493 9.433 5.430 1.00 88.44 84 ASP A C 1
ATOM 672 O O . ASP A 1 84 ? 6.946 9.619 4.345 1.00 88.44 84 ASP A O 1
ATOM 676 N N . PHE A 1 85 ? 8.338 8.416 5.641 1.00 92.25 85 PHE A N 1
ATOM 677 C CA . PHE A 1 85 ? 8.728 7.426 4.637 1.00 92.25 85 PHE A CA 1
ATOM 678 C C . PHE A 1 85 ? 8.564 5.998 5.163 1.00 92.25 85 PHE A C 1
ATOM 680 O O . PHE A 1 85 ? 9.575 5.313 5.401 1.00 92.25 85 PHE A O 1
ATOM 687 N N . PRO A 1 86 ? 7.318 5.538 5.380 1.00 93.25 86 PRO A N 1
ATOM 688 C CA . PRO A 1 86 ? 7.042 4.177 5.799 1.00 93.25 86 PRO A CA 1
ATOM 689 C C . PRO A 1 86 ? 7.647 3.188 4.810 1.00 93.25 86 PRO A C 1
ATOM 691 O O . PRO A 1 86 ? 7.712 3.417 3.598 1.00 93.25 86 PRO A O 1
ATOM 694 N N . SER A 1 87 ? 8.113 2.065 5.346 1.00 94.94 87 SER A N 1
ATOM 695 C CA . SER A 1 87 ? 8.638 0.984 4.519 1.00 94.94 87 SER A CA 1
ATOM 696 C C . SER A 1 87 ? 7.585 -0.086 4.334 1.00 94.94 87 SER A C 1
ATOM 698 O O . SER A 1 87 ? 6.855 -0.403 5.266 1.00 94.94 87 SER A O 1
ATOM 700 N N . PHE A 1 88 ? 7.523 -0.670 3.146 1.00 95.06 88 PHE A N 1
ATOM 701 C CA . PHE A 1 88 ? 6.627 -1.780 2.875 1.00 95.06 88 PHE A CA 1
ATOM 702 C C . PHE A 1 88 ? 7.397 -3.003 2.400 1.00 95.06 88 PHE A C 1
ATOM 704 O O . PHE A 1 88 ? 8.472 -2.898 1.799 1.00 95.06 88 PHE A O 1
ATOM 711 N N . LYS A 1 89 ? 6.820 -4.171 2.664 1.00 96.38 89 LYS A N 1
ATOM 712 C CA . LYS A 1 89 ? 7.243 -5.463 2.122 1.00 96.38 89 LYS A CA 1
ATOM 713 C C . LYS A 1 89 ? 6.113 -6.046 1.298 1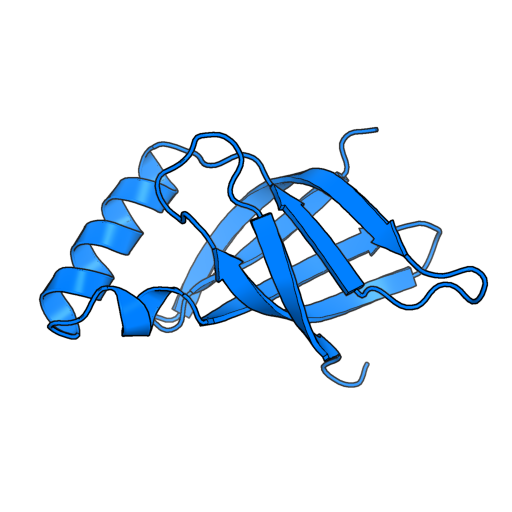.00 96.38 89 LYS A C 1
ATOM 715 O O . LYS A 1 89 ? 4.962 -5.947 1.708 1.00 96.38 89 LYS A O 1
ATOM 720 N N . VAL A 1 90 ? 6.438 -6.670 0.173 1.00 94.62 90 VAL A N 1
ATOM 721 C CA . VAL A 1 90 ? 5.444 -7.417 -0.604 1.00 94.62 90 VAL A CA 1
ATOM 722 C C . VAL A 1 90 ? 5.098 -8.704 0.135 1.00 94.62 90 VAL A C 1
ATOM 724 O O . VAL A 1 90 ? 5.983 -9.465 0.520 1.00 94.62 90 VAL A O 1
ATOM 727 N N . ILE A 1 91 ? 3.804 -8.928 0.342 1.00 94.25 91 ILE A N 1
ATOM 728 C CA . ILE A 1 91 ? 3.247 -10.183 0.852 1.00 94.25 91 ILE A CA 1
ATOM 729 C C . ILE A 1 91 ? 2.928 -11.094 -0.333 1.00 94.25 91 ILE A C 1
ATOM 731 O O . ILE A 1 91 ? 3.272 -12.275 -0.332 1.00 94.25 91 ILE A O 1
ATOM 735 N N . LYS A 1 92 ? 2.261 -10.535 -1.346 1.00 92.31 92 LYS A N 1
ATOM 736 C CA . LYS A 1 92 ? 1.781 -11.265 -2.514 1.00 92.31 92 LYS A CA 1
ATOM 737 C C . LYS A 1 92 ? 1.695 -10.329 -3.711 1.00 92.31 92 LYS A C 1
ATOM 739 O O . LYS A 1 92 ? 1.173 -9.229 -3.594 1.00 92.31 92 LYS A O 1
ATOM 744 N N . VAL A 1 93 ? 2.146 -10.795 -4.870 1.00 87.75 93 VAL A N 1
ATOM 745 C CA . VAL A 1 93 ? 1.838 -10.146 -6.149 1.00 87.75 93 VAL A CA 1
ATOM 746 C C . VAL A 1 93 ? 0.453 -10.626 -6.580 1.00 87.75 93 VAL A C 1
ATOM 748 O O . VAL A 1 93 ? 0.214 -11.836 -6.668 1.00 87.75 93 VAL A O 1
ATOM 751 N N . ARG A 1 94 ? -0.484 -9.700 -6.785 1.00 81.94 94 ARG A N 1
ATOM 752 C CA . ARG A 1 94 ? -1.790 -10.015 -7.362 1.00 81.94 94 ARG A CA 1
ATOM 753 C C . ARG A 1 94 ? -1.556 -10.308 -8.844 1.00 81.94 94 ARG A C 1
ATOM 755 O O . ARG A 1 94 ? -0.834 -9.579 -9.516 1.00 81.94 94 ARG A O 1
ATOM 762 N N . ALA A 1 95 ? -2.040 -11.457 -9.310 1.00 58.31 95 ALA A N 1
ATOM 763 C CA . ALA A 1 95 ? -1.832 -11.867 -10.695 1.00 58.31 95 ALA A CA 1
ATOM 764 C C . ALA A 1 95 ? -2.426 -10.810 -11.639 1.00 58.31 95 ALA A C 1
ATOM 766 O O . ALA A 1 95 ? -3.540 -10.349 -11.385 1.00 58.31 95 ALA A O 1
ATOM 767 N N . MET A 1 96 ? -1.652 -10.450 -12.669 1.00 52.16 96 MET A N 1
ATOM 768 C CA . MET A 1 96 ? -2.074 -9.578 -13.771 1.00 52.16 96 MET A CA 1
ATOM 769 C C . MET A 1 96 ? -3.287 -10.141 -14.508 1.00 52.16 96 MET A C 1
ATOM 771 O O . MET A 1 96 ? -3.344 -11.383 -14.676 1.00 52.16 96 MET A O 1
#

Nearest PDB structures (foldseek):
  9fp0-assembly1_A  TM=6.371E-01  e=8.412E-03  Escherichia coli
  4i86-assembly2_B  TM=7.183E-01  e=2.011E-01  Komagataeibacter xylinus
  4q63-assembly1_A  TM=6.333E-01  e=4.048E-01  Legionella pneumophila subsp. pneumophila str. Philadelphia 1
  4gw9-assembly2_B  TM=2.217E-01  e=7.396E+00  Rhodopseudomonas palustris CGA009
  4gw9-assembly1_D  TM=2.109E-01  e=8.237E+00  Rhodopseudomonas palustris CGA009

Solvent-accessible surface area (backbone atoms only — not comparable to full-atom values): 5306 Å² total; per-residue (Å²): 118,83,36,68,28,38,40,35,43,83,88,66,54,74,41,82,32,45,28,68,41,76,41,58,55,99,89,65,52,74,52,30,34,26,33,49,56,51,74,71,60,49,57,48,50,55,50,52,17,59,75,67,72,30,71,72,67,65,26,48,33,34,40,36,38,66,54,95,96,39,78,47,40,29,36,29,43,44,44,65,73,84,41,61,61,21,37,35,33,53,76,42,74,53,82,129

Secondary structure (DSSP, 8-state):
--EEEEEE-TTS-EEEEEEEEEEE-TT--EEEEEEPPPHHHHHHHHHHHHHTT-TTTTSEEEEEEEETTEEEEEEEEEESTTSSS-EEEEEEEPP-

pLDDT: mean 89.05, std 7.4, range [52.16, 96.38]

Sequence (96 aa):
MIIDGEITLKSGFRYQVELHSVRTDSIGNLHGGKFKNDTDFQAQLETDARDAGSWKAIQEMSIQFDYRSNTFDCDILVQDVFNDFPSFKVIKVRAM

Radius of gyration: 12.79 Å; Cα contacts (8 Å, |Δi|>4): 199; chains: 1; bounding box: 31×26×36 Å